Protein AF-A0A1Y5KSG4-F1 (afdb_monomer_lite)

Foldseek 3Di:
DLQPDFQLRHDQPLVVCVVCVVVVNDDVDDNVVSVCCVPVPVVVVDPDRRHPDLQSVLLVVLVHDRNLQVLLVVLCVVLVHDSNQLSNVCSVVPDDPPVSVVSNVSSNVRSVVPPD

Secondary structure (DSSP, 8-state):
-TT-SSTT-PPPHHHHHHHHHHTT---SS-HHHHHHIIIIIIHHH-SS-----HHHHHHHHTT--TTHHHHHHHHHHHHTS-HHHHHHHHHHTT--TT-TTHHHHHHHHHHHHT--

Sequence (116 aa):
LCALGAGAGNSPTEILVAAFGTLGIPTGVDEERILAAAEDVVRPIVSRLPVADRASIVQGRYGVYNSFLLHAERAAERYGVPAYQILKRVGEAGYVGGQEDMIIDVAIELAQTGTA

pLDDT: mean 95.8, std 6.66, range [45.38, 98.56]

Radius of gyration: 17.59 Å; chains: 1; bounding box: 40×28×46 Å

Structure (mmCIF, N/CA/C/O backbone):
data_AF-A0A1Y5KSG4-F1
#
_entry.id   AF-A0A1Y5KSG4-F1
#
loop_
_atom_site.group_PDB
_atom_site.id
_atom_site.type_symbol
_atom_site.label_atom_id
_atom_site.label_alt_id
_atom_site.label_comp_id
_atom_site.label_asym_id
_atom_site.label_entity_id
_atom_site.label_seq_id
_atom_site.pdbx_PDB_ins_code
_atom_site.Cartn_x
_atom_site.Cartn_y
_atom_site.Cartn_z
_atom_site.occupancy
_atom_site.B_iso_or_equiv
_atom_site.auth_seq_id
_atom_site.auth_comp_id
_atom_site.auth_asym_id
_atom_site.auth_atom_id
_atom_site.pdbx_PDB_model_num
ATOM 1 N N . LEU A 1 1 ? 6.960 -3.129 -8.917 1.00 96.06 1 LEU A N 1
ATOM 2 C CA . LEU A 1 1 ? 6.194 -3.855 -9.953 1.00 96.06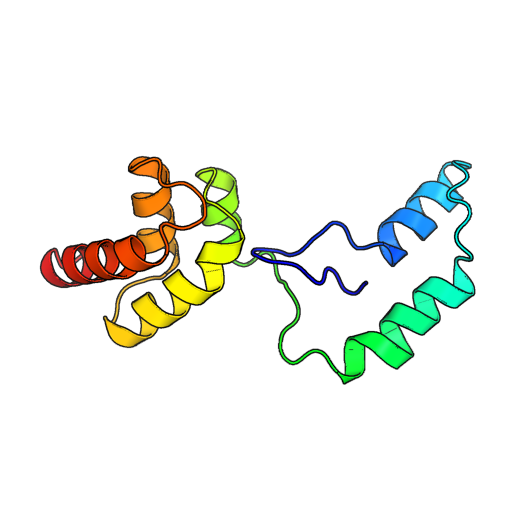 1 LEU A CA 1
ATOM 3 C C . LEU A 1 1 ? 4.818 -4.196 -9.417 1.00 96.06 1 LEU A C 1
ATOM 5 O O . LEU A 1 1 ? 4.723 -4.494 -8.229 1.00 96.06 1 LEU A O 1
ATOM 9 N N . CYS A 1 2 ? 3.777 -4.105 -10.241 1.00 96.94 2 CYS A N 1
ATOM 10 C CA . CYS A 1 2 ? 2.382 -4.414 -9.898 1.00 96.94 2 CYS A CA 1
ATOM 11 C C . CYS A 1 2 ? 1.858 -3.636 -8.681 1.00 96.94 2 CYS A C 1
ATOM 13 O O . CYS A 1 2 ? 1.120 -4.177 -7.861 1.00 96.94 2 CYS A O 1
ATOM 15 N N . ALA A 1 3 ? 2.318 -2.394 -8.511 1.00 96.88 3 ALA A N 1
ATOM 16 C CA . ALA A 1 3 ? 2.067 -1.570 -7.325 1.00 96.88 3 ALA A CA 1
ATOM 17 C C . ALA A 1 3 ? 2.509 -2.180 -5.980 1.00 96.88 3 ALA A C 1
ATOM 19 O O . ALA A 1 3 ? 2.169 -1.620 -4.942 1.00 96.88 3 ALA A O 1
ATOM 20 N N . LEU A 1 4 ? 3.260 -3.293 -5.954 1.00 96.12 4 LEU A N 1
ATOM 21 C CA . LEU A 1 4 ? 3.572 -4.006 -4.712 1.00 96.12 4 LEU A CA 1
ATOM 22 C C . LEU A 1 4 ? 4.131 -3.078 -3.631 1.00 96.12 4 LEU A C 1
ATOM 24 O O . LEU A 1 4 ? 5.140 -2.394 -3.821 1.00 96.12 4 LEU A O 1
ATOM 28 N N . GLY A 1 5 ? 3.444 -3.074 -2.494 1.00 94.44 5 GLY A N 1
ATOM 29 C CA . GLY A 1 5 ? 3.682 -2.166 -1.385 1.00 94.44 5 GLY A CA 1
ATOM 30 C C . GLY A 1 5 ? 2.537 -2.219 -0.381 1.00 94.44 5 GLY A C 1
ATOM 31 O O . GLY A 1 5 ? 1.511 -2.854 -0.621 1.00 94.44 5 GLY A O 1
ATOM 32 N N . ALA A 1 6 ? 2.731 -1.557 0.755 1.00 94.88 6 ALA A N 1
ATOM 33 C CA . ALA A 1 6 ? 1.706 -1.427 1.779 1.00 94.88 6 ALA A CA 1
ATOM 34 C C . ALA A 1 6 ? 0.606 -0.426 1.369 1.00 94.88 6 ALA A C 1
ATOM 36 O O . ALA A 1 6 ? 0.813 0.419 0.495 1.00 94.88 6 ALA A O 1
ATOM 37 N N . GLY A 1 7 ? -0.550 -0.480 2.033 1.00 95.00 7 GLY A N 1
ATOM 38 C CA . GLY A 1 7 ? -1.682 0.400 1.732 1.00 95.00 7 GLY A CA 1
ATOM 39 C C . GLY A 1 7 ? -2.266 0.152 0.335 1.00 95.00 7 GLY A C 1
ATOM 40 O O . GLY A 1 7 ? -2.438 -0.993 -0.080 1.00 95.00 7 GLY A O 1
ATOM 41 N N . ALA A 1 8 ? -2.523 1.233 -0.407 1.00 96.50 8 ALA A N 1
ATOM 42 C CA . ALA A 1 8 ? -2.957 1.178 -1.811 1.00 96.50 8 ALA A CA 1
ATOM 43 C C . ALA A 1 8 ? -1.839 0.769 -2.793 1.00 96.50 8 ALA A C 1
ATOM 45 O O . ALA A 1 8 ? -2.088 0.665 -3.993 1.00 96.50 8 ALA A O 1
ATOM 46 N N . GLY A 1 9 ? -0.621 0.533 -2.294 1.00 96.81 9 GLY A N 1
ATOM 47 C CA . GLY A 1 9 ? 0.544 0.171 -3.090 1.00 96.81 9 GLY A CA 1
ATOM 48 C C . GLY A 1 9 ? 1.506 1.332 -3.322 1.00 96.81 9 GLY A C 1
ATOM 49 O O . GLY A 1 9 ? 1.233 2.489 -3.005 1.00 96.81 9 GLY A O 1
ATOM 50 N N . ASN A 1 10 ? 2.666 0.995 -3.874 1.00 97.06 10 ASN A N 1
ATOM 51 C CA . ASN A 1 10 ? 3.650 1.966 -4.338 1.00 97.06 10 ASN A CA 1
ATOM 52 C C . ASN A 1 10 ? 3.323 2.427 -5.759 1.00 97.06 10 ASN A C 1
ATOM 54 O O . ASN A 1 10 ? 2.622 1.737 -6.500 1.00 97.06 10 ASN A O 1
ATOM 58 N N . SER A 1 11 ? 3.926 3.541 -6.176 1.00 96.94 11 SER A N 1
ATOM 59 C CA . SER A 1 11 ? 3.952 3.937 -7.585 1.00 96.94 11 SER A CA 1
ATOM 60 C C . SER A 1 11 ? 4.488 2.777 -8.439 1.00 96.94 11 SER A C 1
ATOM 62 O O . SER A 1 11 ? 5.642 2.373 -8.250 1.00 96.94 11 SER A O 1
ATOM 64 N N . PRO A 1 12 ? 3.687 2.203 -9.354 1.00 97.19 12 PRO A N 1
ATOM 65 C CA . PRO A 1 12 ? 4.110 1.024 -10.098 1.00 97.19 12 PRO A CA 1
ATOM 66 C C . PRO A 1 12 ? 5.237 1.394 -11.062 1.00 97.19 12 PRO A C 1
ATOM 68 O O . PRO A 1 12 ? 5.078 2.273 -11.907 1.00 97.19 12 PRO A O 1
ATOM 71 N N . THR A 1 13 ? 6.394 0.750 -10.914 1.00 98.00 13 THR A N 1
ATOM 72 C CA . THR A 1 13 ? 7.607 1.064 -11.683 1.00 98.00 13 THR A CA 1
ATOM 73 C C . THR A 1 13 ? 7.372 0.970 -13.186 1.00 98.00 13 THR A C 1
ATOM 75 O O . THR A 1 13 ? 7.780 1.856 -13.922 1.00 98.00 13 THR A O 1
ATOM 78 N N . GLU A 1 14 ? 6.676 -0.068 -13.632 1.00 98.19 14 GLU A N 1
ATOM 79 C CA . GLU A 1 14 ? 6.311 -0.302 -15.024 1.00 98.19 14 GLU A CA 1
ATOM 80 C C . GLU A 1 14 ? 5.435 0.823 -15.600 1.00 98.19 14 GLU A C 1
ATOM 82 O O . GLU A 1 14 ? 5.640 1.242 -16.736 1.00 98.19 14 GLU A O 1
ATOM 87 N N . ILE A 1 15 ? 4.538 1.397 -14.789 1.00 97.94 15 ILE A N 1
ATOM 88 C CA . ILE A 1 15 ? 3.722 2.551 -15.189 1.00 97.94 15 ILE A CA 1
ATOM 89 C C . ILE A 1 15 ? 4.585 3.813 -15.254 1.00 97.94 15 ILE A C 1
ATOM 91 O O . ILE A 1 15 ? 4.469 4.586 -16.203 1.00 97.94 15 ILE A O 1
ATOM 95 N N . LEU A 1 16 ? 5.460 4.028 -14.265 1.00 98.44 16 LEU A N 1
ATOM 96 C CA . LEU A 1 16 ? 6.362 5.182 -14.253 1.00 98.44 16 LEU A CA 1
ATOM 97 C C . LEU A 1 16 ? 7.314 5.173 -15.452 1.00 98.44 16 LEU A C 1
ATOM 99 O O . LEU A 1 16 ? 7.525 6.221 -16.051 1.00 98.44 16 LEU A O 1
ATOM 103 N N . VAL A 1 17 ? 7.859 4.009 -15.818 1.00 98.44 17 VAL A N 1
ATOM 104 C CA . VAL A 1 17 ? 8.752 3.866 -16.976 1.00 98.44 17 VAL A CA 1
ATOM 105 C C . VAL A 1 17 ? 8.026 4.239 -18.268 1.00 98.44 17 VAL A C 1
ATOM 107 O O . VAL A 1 17 ? 8.519 5.109 -18.980 1.00 98.44 17 VAL A O 1
ATOM 110 N N . ALA A 1 18 ? 6.832 3.693 -18.520 1.00 98.31 18 ALA A N 1
ATOM 111 C CA . ALA A 1 18 ? 6.053 4.018 -19.720 1.00 98.31 18 ALA A CA 1
ATOM 112 C C . ALA A 1 18 ? 5.625 5.502 -19.771 1.00 98.31 18 ALA A C 1
ATOM 114 O O . ALA A 1 18 ? 5.710 6.172 -20.807 1.00 98.31 18 ALA A O 1
ATOM 115 N N . ALA A 1 19 ? 5.201 6.058 -18.629 1.00 98.44 19 ALA A N 1
ATOM 116 C CA . ALA A 1 19 ? 4.817 7.464 -18.530 1.00 98.44 19 ALA A CA 1
ATOM 117 C C . ALA A 1 19 ? 6.009 8.401 -18.787 1.00 98.44 19 ALA A C 1
ATOM 119 O O . ALA A 1 19 ? 5.893 9.374 -19.532 1.00 98.44 19 ALA A O 1
ATOM 120 N N . PHE A 1 20 ? 7.172 8.103 -18.206 1.00 98.56 20 PHE A N 1
ATOM 121 C CA . PHE A 1 20 ? 8.395 8.874 -18.421 1.00 98.56 20 PHE A CA 1
ATOM 122 C C . PHE A 1 20 ? 8.944 8.715 -19.839 1.00 98.56 20 PHE A C 1
ATOM 124 O O . PHE A 1 20 ? 9.392 9.711 -20.407 1.00 98.56 20 PHE A O 1
ATOM 131 N N . GLY A 1 21 ? 8.804 7.536 -20.452 1.00 97.81 21 GLY A N 1
ATOM 132 C CA . GLY A 1 21 ? 9.096 7.317 -21.869 1.00 97.81 21 GLY A CA 1
ATOM 133 C C . GLY A 1 21 ? 8.296 8.256 -22.774 1.00 97.81 21 GLY A C 1
ATOM 134 O O . GLY A 1 21 ? 8.874 8.943 -23.615 1.00 97.81 21 GLY A O 1
ATOM 135 N N . THR A 1 22 ? 6.989 8.396 -22.523 1.00 97.94 22 THR A N 1
ATOM 136 C CA . THR A 1 22 ? 6.114 9.335 -23.258 1.00 97.94 22 THR A CA 1
ATOM 137 C C . THR A 1 22 ? 6.570 10.793 -23.125 1.00 97.94 22 THR A C 1
ATOM 139 O O . THR A 1 22 ? 6.436 11.583 -24.058 1.00 97.94 22 THR A O 1
ATOM 142 N N . LEU A 1 23 ? 7.126 11.161 -21.970 1.00 98.25 23 LEU A N 1
ATOM 143 C CA . LEU A 1 23 ? 7.612 12.512 -21.681 1.00 98.25 23 LEU A CA 1
ATOM 144 C C . LEU A 1 23 ? 9.075 12.745 -22.099 1.00 98.25 23 LEU A C 1
ATOM 146 O O . LEU A 1 23 ? 9.589 13.845 -21.906 1.00 98.25 23 LEU A O 1
ATOM 150 N N . GLY A 1 24 ? 9.763 11.735 -22.642 1.00 97.56 24 GLY A N 1
ATOM 151 C CA . GLY A 1 24 ? 11.186 11.817 -22.981 1.00 97.56 24 GLY A CA 1
ATOM 152 C C . GLY A 1 24 ? 12.116 11.913 -21.763 1.00 97.56 24 GLY A C 1
ATOM 153 O O . GLY A 1 24 ? 13.239 12.399 -21.886 1.00 97.56 24 GLY A O 1
ATOM 154 N N . ILE A 1 25 ? 11.662 11.477 -20.584 1.00 98.50 25 ILE A N 1
ATOM 155 C CA . ILE A 1 25 ? 12.446 11.482 -19.344 1.00 98.50 25 ILE A CA 1
ATOM 156 C C . ILE A 1 25 ? 13.200 10.145 -19.236 1.00 98.50 25 ILE A C 1
ATOM 158 O O . ILE A 1 25 ? 12.564 9.098 -19.092 1.00 98.50 25 ILE A O 1
ATOM 162 N N . PRO A 1 26 ? 14.546 10.135 -19.280 1.00 97.00 26 PRO A N 1
ATOM 163 C CA . PRO A 1 26 ? 15.308 8.896 -19.216 1.00 97.00 26 PRO A CA 1
ATOM 164 C C . PRO A 1 26 ? 15.267 8.294 -17.808 1.00 97.00 26 PRO A C 1
ATOM 166 O O . PRO A 1 26 ? 15.582 8.957 -16.821 1.00 97.00 26 PRO A O 1
ATOM 169 N N . THR A 1 27 ? 14.928 7.009 -17.725 1.00 97.81 27 THR A N 1
ATOM 170 C CA . THR A 1 27 ? 14.883 6.249 -16.462 1.00 97.81 27 THR A CA 1
ATOM 171 C C . THR A 1 27 ? 16.056 5.284 -16.301 1.00 97.81 27 THR A C 1
ATOM 173 O O . THR A 1 27 ? 16.336 4.839 -15.191 1.00 97.81 27 THR A O 1
ATOM 176 N N . GLY A 1 28 ? 16.733 4.935 -17.403 1.00 97.81 28 GLY A N 1
ATOM 177 C CA . GLY A 1 28 ? 17.738 3.867 -17.436 1.00 97.81 28 GLY A CA 1
ATOM 178 C C . GLY A 1 28 ? 17.151 2.453 -17.324 1.00 97.81 28 GLY A C 1
ATOM 179 O O . GLY A 1 28 ? 17.909 1.495 -17.194 1.00 97.81 28 GLY A O 1
ATOM 180 N N . VAL A 1 29 ? 15.822 2.317 -17.370 1.00 98.19 29 VAL A N 1
ATOM 181 C CA . VAL A 1 29 ? 15.104 1.040 -17.303 1.00 98.19 29 VAL A CA 1
ATOM 182 C C . VAL A 1 29 ? 14.524 0.720 -18.676 1.00 98.19 29 VAL A C 1
ATOM 184 O O . VAL A 1 29 ? 13.921 1.576 -19.316 1.00 98.19 29 VAL A O 1
ATOM 187 N N . ASP A 1 30 ? 14.710 -0.520 -19.115 1.00 98.25 30 ASP A N 1
ATOM 188 C CA . ASP A 1 30 ? 14.142 -1.042 -20.358 1.00 98.25 30 ASP A CA 1
ATOM 189 C C . ASP A 1 30 ? 12.633 -1.303 -20.190 1.00 98.25 30 ASP A C 1
ATOM 191 O O . ASP A 1 30 ? 12.224 -2.036 -19.283 1.00 98.25 30 ASP A O 1
ATOM 195 N N . GLU A 1 31 ? 11.816 -0.666 -21.034 1.00 98.12 31 GLU A N 1
ATOM 196 C CA . GLU A 1 31 ? 10.352 -0.702 -20.932 1.00 98.12 31 GLU A CA 1
ATOM 197 C C . GLU A 1 31 ? 9.777 -2.099 -21.209 1.00 98.12 31 GLU A C 1
ATOM 199 O O . GLU A 1 31 ? 8.952 -2.592 -20.440 1.00 98.12 31 GLU A O 1
ATOM 204 N N . GLU A 1 32 ? 10.249 -2.786 -22.249 1.00 98.12 32 GLU A N 1
ATOM 205 C CA . GLU A 1 32 ? 9.756 -4.127 -22.582 1.00 98.12 32 GLU A CA 1
ATOM 206 C C . GLU A 1 32 ? 10.086 -5.123 -21.465 1.00 98.12 32 GLU A C 1
ATOM 208 O O . GLU A 1 32 ? 9.240 -5.914 -21.039 1.00 98.12 32 GLU A O 1
ATOM 213 N N . ARG A 1 33 ? 11.304 -5.048 -20.917 1.00 98.56 33 ARG A N 1
ATOM 214 C CA . ARG A 1 33 ? 11.740 -5.934 -19.832 1.00 98.56 33 ARG A CA 1
ATOM 215 C C . ARG A 1 33 ? 11.014 -5.665 -18.523 1.00 98.56 33 ARG A C 1
ATOM 217 O O . ARG A 1 33 ? 10.746 -6.619 -17.794 1.00 98.56 33 ARG A O 1
ATOM 224 N N . ILE A 1 34 ? 10.711 -4.408 -18.186 1.00 98.50 34 ILE A N 1
ATOM 225 C CA . ILE A 1 34 ? 10.008 -4.103 -16.930 1.00 98.50 34 ILE A CA 1
ATOM 226 C C . ILE A 1 34 ? 8.534 -4.515 -16.992 1.00 98.50 34 ILE A C 1
ATOM 228 O O . ILE A 1 34 ? 8.000 -4.985 -15.987 1.00 98.50 34 ILE A O 1
ATOM 232 N N . LEU A 1 35 ? 7.904 -4.408 -18.169 1.00 98.44 35 LEU A N 1
ATOM 233 C CA . LEU A 1 35 ? 6.554 -4.916 -18.411 1.00 98.44 35 LEU A CA 1
ATOM 234 C C . LEU A 1 35 ? 6.513 -6.445 -18.293 1.00 98.44 35 LEU A C 1
ATOM 236 O O . LEU A 1 35 ? 5.677 -6.967 -17.556 1.00 98.44 35 LEU A O 1
ATOM 240 N N . ALA A 1 36 ? 7.463 -7.153 -18.916 1.00 98.56 36 ALA A N 1
ATOM 241 C CA . ALA A 1 36 ? 7.586 -8.608 -18.784 1.00 98.56 36 ALA A CA 1
ATOM 242 C C . ALA A 1 36 ? 7.853 -9.033 -17.330 1.00 98.56 36 ALA A C 1
ATOM 244 O O . ALA A 1 36 ? 7.224 -9.950 -16.808 1.00 98.56 36 ALA A O 1
ATOM 245 N N . ALA A 1 37 ? 8.734 -8.329 -16.614 1.00 98.50 37 ALA A N 1
ATOM 246 C CA . ALA A 1 37 ? 8.984 -8.611 -15.202 1.00 98.50 37 ALA A CA 1
ATOM 247 C C . ALA A 1 37 ? 7.727 -8.418 -14.332 1.00 98.50 37 ALA A C 1
ATOM 249 O O . ALA A 1 37 ? 7.508 -9.181 -13.388 1.00 98.50 37 ALA A O 1
ATOM 250 N N . ALA A 1 38 ? 6.897 -7.412 -14.627 1.00 98.19 38 ALA A N 1
ATOM 251 C CA . ALA A 1 38 ? 5.641 -7.195 -13.918 1.00 98.19 38 ALA A CA 1
ATOM 252 C C . ALA A 1 38 ? 4.630 -8.321 -14.195 1.00 98.19 38 ALA A C 1
ATOM 254 O O . ALA A 1 38 ? 4.136 -8.932 -13.246 1.00 98.19 38 ALA A O 1
ATOM 255 N N . GLU A 1 39 ? 4.352 -8.622 -15.466 1.00 98.12 39 GLU A N 1
ATOM 256 C CA . GLU A 1 39 ? 3.283 -9.554 -15.854 1.00 98.12 39 GLU A CA 1
ATOM 257 C C . GLU A 1 39 ? 3.679 -11.029 -15.693 1.00 98.12 39 GLU A C 1
ATOM 259 O O . GLU A 1 39 ? 2.904 -11.810 -15.142 1.00 98.12 39 GLU A O 1
ATOM 264 N N . ASP A 1 40 ? 4.890 -11.407 -16.107 1.00 98.38 40 ASP A N 1
ATOM 265 C CA . ASP A 1 40 ? 5.284 -12.816 -16.230 1.00 98.38 40 ASP A CA 1
ATOM 266 C C . ASP A 1 40 ? 5.985 -13.361 -14.977 1.00 98.38 40 ASP A C 1
ATOM 268 O O . ASP A 1 40 ? 6.012 -14.572 -14.756 1.00 98.38 40 ASP A O 1
ATOM 272 N N . VAL A 1 41 ? 6.564 -12.486 -14.144 1.00 97.81 41 VAL A N 1
ATOM 273 C CA . VAL A 1 41 ? 7.345 -12.895 -12.960 1.00 97.81 41 VAL A CA 1
ATOM 274 C C . VAL A 1 41 ? 6.668 -12.490 -11.660 1.00 97.81 41 VAL A C 1
ATOM 276 O O . VAL A 1 41 ? 6.457 -13.333 -10.789 1.00 97.81 41 VAL A O 1
ATOM 279 N N . VAL A 1 42 ? 6.337 -11.207 -11.496 1.00 97.62 42 VAL A N 1
ATOM 280 C CA . VAL A 1 42 ? 5.800 -10.708 -10.224 1.00 97.62 42 VAL A CA 1
ATOM 281 C C . VAL A 1 42 ? 4.339 -11.086 -10.054 1.00 97.62 42 VAL A C 1
ATOM 283 O O . VAL A 1 42 ? 3.974 -11.658 -9.030 1.00 97.62 42 VAL A O 1
ATOM 286 N N . ARG A 1 43 ? 3.489 -10.809 -11.043 1.00 96.69 43 ARG A N 1
ATOM 287 C CA . ARG A 1 43 ? 2.049 -11.053 -10.927 1.00 96.69 43 ARG A CA 1
ATOM 288 C C . ARG A 1 43 ? 1.682 -12.498 -10.529 1.00 96.69 43 ARG A C 1
ATOM 290 O O . ARG A 1 43 ? 0.811 -12.630 -9.669 1.00 96.69 43 ARG A O 1
ATOM 297 N N . PRO A 1 44 ? 2.339 -13.566 -11.028 1.00 97.56 44 PRO A N 1
ATOM 298 C CA . PRO A 1 44 ? 2.019 -14.943 -10.639 1.00 97.56 44 PRO A CA 1
ATOM 299 C C . PRO A 1 44 ? 2.325 -15.310 -9.178 1.00 97.56 44 PRO A C 1
ATOM 301 O O . PRO A 1 44 ? 1.713 -16.239 -8.655 1.00 97.56 44 PRO A O 1
ATOM 304 N N . ILE A 1 45 ? 3.256 -14.618 -8.509 1.00 96.12 45 ILE A N 1
ATOM 305 C CA . ILE A 1 45 ? 3.652 -14.926 -7.117 1.00 96.12 45 ILE A CA 1
ATOM 306 C C . ILE A 1 45 ? 2.952 -14.044 -6.076 1.00 96.12 45 ILE A C 1
ATOM 308 O O . ILE A 1 45 ? 3.135 -14.228 -4.871 1.00 96.12 45 ILE A O 1
ATOM 312 N N . VAL A 1 46 ? 2.158 -13.070 -6.520 1.00 94.62 46 VAL A N 1
ATOM 313 C CA . VAL A 1 46 ? 1.465 -12.125 -5.644 1.00 94.62 46 VAL A CA 1
ATOM 314 C C . VAL A 1 46 ? 0.100 -12.672 -5.256 1.00 94.62 46 VAL A C 1
ATOM 316 O O . VAL A 1 46 ? -0.775 -12.859 -6.093 1.00 94.62 46 VAL A O 1
ATOM 319 N N . SER A 1 47 ? -0.110 -12.873 -3.956 1.00 92.88 47 SER A N 1
ATOM 320 C CA . SER A 1 47 ? -1.384 -13.362 -3.413 1.00 92.88 47 SER A CA 1
ATOM 321 C C . SER A 1 47 ? -2.476 -12.292 -3.353 1.00 92.88 47 SER A C 1
ATOM 323 O O . SER A 1 47 ? -3.661 -12.610 -3.419 1.00 92.88 47 SER A O 1
ATOM 325 N N . ARG A 1 48 ? -2.088 -11.020 -3.214 1.00 92.12 48 ARG A N 1
ATOM 326 C CA . ARG A 1 48 ? -2.999 -9.876 -3.153 1.00 92.12 48 ARG A CA 1
ATOM 327 C C . ARG A 1 48 ? -2.359 -8.666 -3.814 1.00 92.12 48 ARG A C 1
ATOM 329 O O . ARG A 1 48 ? -1.320 -8.191 -3.361 1.00 92.12 48 ARG A O 1
ATOM 336 N N . LEU A 1 49 ? -3.010 -8.150 -4.852 1.00 94.31 49 LEU A N 1
ATOM 337 C CA . LEU A 1 49 ? -2.626 -6.883 -5.463 1.00 94.31 49 LEU A CA 1
ATOM 338 C C . LEU A 1 49 ? -3.116 -5.711 -4.598 1.00 94.31 49 LEU A C 1
ATOM 340 O O . LEU A 1 49 ? -4.255 -5.750 -4.118 1.00 94.31 49 LEU A O 1
ATOM 344 N N . PRO A 1 50 ? -2.289 -4.671 -4.396 1.00 95.25 50 PRO A N 1
ATOM 345 C CA . PRO A 1 50 ? -2.740 -3.437 -3.770 1.00 95.25 50 PRO A CA 1
ATOM 346 C C . PRO A 1 50 ? -3.840 -2.765 -4.596 1.00 95.25 50 PRO A C 1
ATOM 348 O O . PRO A 1 50 ? -3.814 -2.782 -5.827 1.00 95.25 50 PRO A O 1
ATOM 351 N N . VAL A 1 51 ? -4.820 -2.181 -3.912 1.00 93.88 51 VAL A N 1
ATOM 352 C CA . VAL A 1 51 ? -5.963 -1.509 -4.534 1.00 93.88 51 VAL A CA 1
ATOM 353 C C . VAL A 1 51 ? -6.330 -0.274 -3.723 1.00 93.88 51 VAL A C 1
ATOM 355 O O . VAL A 1 51 ? -6.276 -0.296 -2.496 1.00 93.88 51 VAL A O 1
ATOM 358 N N . ALA A 1 52 ? -6.735 0.793 -4.411 1.00 95.31 52 ALA A N 1
ATOM 359 C CA . ALA A 1 52 ? -7.276 2.008 -3.806 1.00 95.31 52 ALA A CA 1
ATOM 360 C C . ALA A 1 52 ? -8.744 1.815 -3.367 1.00 95.31 52 ALA A C 1
ATOM 362 O O . ALA A 1 52 ? -9.660 2.466 -3.867 1.00 95.31 52 ALA A O 1
ATOM 363 N N . ASP A 1 53 ? -8.984 0.858 -2.475 1.00 95.88 53 ASP A N 1
ATOM 364 C CA . ASP A 1 53 ? -10.282 0.632 -1.838 1.00 95.88 53 ASP A CA 1
ATOM 365 C C . ASP A 1 53 ? -10.600 1.662 -0.728 1.00 95.88 53 ASP A C 1
ATOM 367 O O . ASP A 1 53 ? -9.801 2.532 -0.378 1.00 95.88 53 ASP A O 1
ATOM 371 N N . ARG A 1 54 ? -11.795 1.573 -0.128 1.00 97.69 54 ARG A N 1
ATOM 372 C CA . ARG A 1 54 ? -12.232 2.521 0.914 1.00 97.69 54 ARG A CA 1
ATOM 373 C C . ARG A 1 54 ? -11.253 2.617 2.092 1.00 97.69 54 ARG A C 1
ATOM 375 O O . ARG A 1 54 ? -11.050 3.713 2.608 1.00 97.69 54 ARG A O 1
ATOM 382 N N . ALA A 1 55 ? -10.694 1.497 2.549 1.00 97.06 55 ALA A N 1
ATOM 383 C CA . ALA A 1 55 ? -9.809 1.482 3.711 1.00 97.06 55 ALA A CA 1
ATOM 384 C C . ALA A 1 55 ? -8.474 2.167 3.399 1.00 97.06 55 ALA A C 1
ATOM 386 O O . ALA A 1 55 ? -8.055 3.051 4.145 1.00 97.06 55 ALA A O 1
ATOM 387 N N . SER A 1 56 ? -7.858 1.836 2.266 1.00 97.12 56 SER A N 1
ATOM 388 C CA . SER A 1 56 ? -6.606 2.448 1.819 1.00 97.12 56 SER A CA 1
ATOM 389 C C . SER A 1 56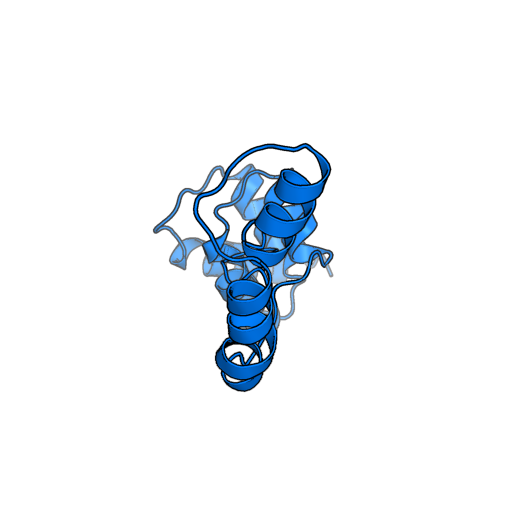 ? -6.748 3.945 1.487 1.00 97.12 56 SER A C 1
ATOM 391 O O . SER A 1 56 ? -5.866 4.740 1.814 1.00 97.12 56 SER A O 1
ATOM 393 N N . ILE A 1 57 ? -7.889 4.381 0.936 1.00 97.88 57 ILE A N 1
ATOM 394 C CA . ILE A 1 57 ? -8.181 5.811 0.722 1.00 97.88 57 ILE A CA 1
ATOM 395 C C . ILE A 1 57 ? -8.287 6.557 2.057 1.00 97.88 57 ILE A C 1
ATOM 397 O O . ILE A 1 57 ? -7.722 7.642 2.207 1.00 97.88 57 ILE A O 1
ATOM 401 N N . VAL A 1 58 ? -8.992 5.991 3.042 1.00 97.75 58 VAL A N 1
ATOM 402 C CA . VAL A 1 58 ? -9.097 6.595 4.380 1.00 97.75 58 VAL A CA 1
ATOM 403 C C . VAL A 1 58 ? -7.728 6.643 5.056 1.00 97.75 58 VAL A C 1
ATOM 405 O O . VAL A 1 58 ? -7.372 7.678 5.613 1.00 97.75 58 VAL A O 1
ATOM 408 N N . GLN A 1 59 ? -6.929 5.582 4.939 1.00 96.75 59 GLN A N 1
ATOM 409 C CA . GLN A 1 59 ? -5.552 5.545 5.431 1.00 96.75 59 GLN A CA 1
ATOM 410 C C . GLN A 1 59 ? -4.737 6.739 4.911 1.00 96.75 59 GLN A C 1
ATOM 412 O O . GLN A 1 59 ? -4.175 7.493 5.706 1.00 96.75 59 GLN A O 1
ATOM 417 N N . GLY A 1 60 ? -4.751 6.967 3.593 1.00 96.75 60 GLY A N 1
ATOM 418 C CA . GLY A 1 60 ? -4.073 8.108 2.977 1.00 96.75 60 GLY A CA 1
ATOM 419 C C . GLY A 1 60 ? -4.651 9.457 3.418 1.00 96.75 60 GLY A C 1
ATOM 420 O O . GLY A 1 60 ? -3.903 10.379 3.738 1.00 96.75 60 GLY A O 1
ATOM 421 N N . ARG A 1 61 ? -5.983 9.576 3.507 1.00 97.50 61 ARG A N 1
ATOM 422 C CA . ARG A 1 61 ? -6.666 10.815 3.924 1.00 97.50 61 ARG A CA 1
ATOM 423 C C . ARG A 1 61 ? -6.314 11.250 5.348 1.00 97.50 61 ARG A C 1
ATOM 425 O O . ARG A 1 61 ? -6.333 12.454 5.618 1.00 97.50 61 ARG A O 1
ATOM 432 N N . TYR A 1 62 ? -6.048 10.296 6.235 1.00 97.44 62 TYR A N 1
ATOM 433 C CA . TYR A 1 62 ? -5.731 10.531 7.645 1.00 97.44 62 TYR A CA 1
ATOM 434 C C . TYR A 1 62 ? -4.231 10.417 7.963 1.00 97.44 62 TYR A C 1
ATOM 436 O O . TYR A 1 62 ? -3.859 10.512 9.127 1.00 97.44 62 TYR A O 1
ATOM 444 N N . GLY A 1 63 ? -3.366 10.251 6.956 1.00 96.19 63 GLY A N 1
ATOM 445 C CA . GLY A 1 63 ? -1.912 10.218 7.155 1.00 96.19 63 GLY A CA 1
ATOM 446 C C . GLY A 1 63 ? -1.424 9.009 7.956 1.00 96.19 63 GLY A C 1
ATOM 447 O O . GLY A 1 63 ? -0.413 9.092 8.647 1.00 96.19 63 GLY A O 1
ATOM 448 N N . V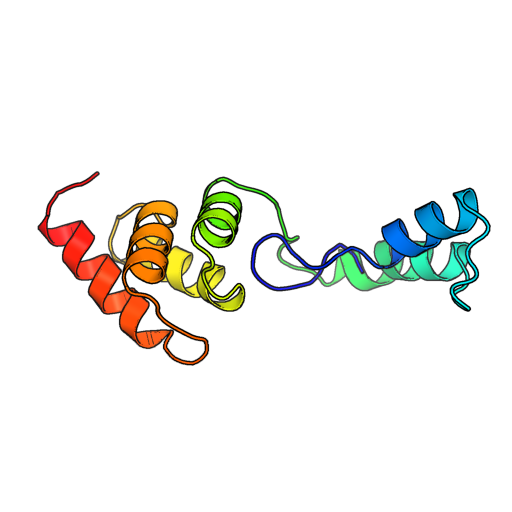AL A 1 64 ? -2.147 7.894 7.887 1.00 97.38 64 VAL A N 1
ATOM 449 C CA . VAL A 1 64 ? -1.825 6.676 8.633 1.00 97.38 64 VAL A CA 1
ATOM 450 C C . VAL A 1 64 ? -0.703 5.913 7.936 1.00 97.38 64 VAL A C 1
ATOM 452 O O . VAL A 1 64 ? -0.696 5.784 6.713 1.00 97.38 64 VAL A O 1
ATOM 455 N N . TYR A 1 65 ? 0.219 5.343 8.713 1.00 96.00 65 TYR A N 1
ATOM 456 C CA . TYR A 1 65 ? 1.324 4.546 8.183 1.00 96.00 65 TYR A CA 1
ATOM 457 C C . TYR A 1 65 ? 0.826 3.366 7.325 1.00 96.00 65 TYR A C 1
ATOM 459 O O . TYR A 1 65 ? 0.014 2.556 7.777 1.00 96.00 65 TYR A O 1
ATOM 467 N N . ASN A 1 66 ? 1.314 3.250 6.081 1.00 93.94 66 ASN A N 1
ATOM 468 C CA . ASN A 1 66 ? 0.746 2.334 5.078 1.00 93.94 66 ASN A CA 1
ATOM 469 C C . ASN A 1 66 ? 0.730 0.858 5.521 1.00 93.94 66 ASN A C 1
ATOM 471 O O . ASN A 1 66 ? -0.220 0.132 5.208 1.00 93.94 66 ASN A O 1
ATOM 475 N N . SER A 1 67 ? 1.733 0.411 6.284 1.00 95.25 67 SER A N 1
ATOM 476 C CA . SER A 1 67 ? 1.823 -0.976 6.773 1.00 95.25 67 SER A CA 1
ATOM 477 C C . SER A 1 67 ? 0.691 -1.364 7.726 1.00 95.25 67 SER A C 1
ATOM 479 O O . SER A 1 67 ? 0.419 -2.550 7.886 1.00 95.25 67 SER A O 1
ATOM 481 N N . PHE A 1 68 ? -0.036 -0.399 8.297 1.00 97.56 68 PHE A N 1
ATOM 482 C CA . PHE A 1 68 ? -1.137 -0.669 9.222 1.00 97.56 68 PHE A CA 1
ATOM 483 C C . PHE A 1 68 ? -2.379 -1.270 8.559 1.00 97.56 68 PHE A C 1
ATOM 485 O O . PHE A 1 68 ? -3.203 -1.847 9.265 1.00 97.56 68 PHE A O 1
ATOM 492 N N . LEU A 1 69 ? -2.528 -1.183 7.231 1.00 97.12 69 LEU A N 1
ATOM 493 C CA . LEU A 1 69 ? -3.754 -1.601 6.537 1.00 97.12 69 LEU A CA 1
ATOM 494 C C . LEU A 1 69 ? -4.123 -3.060 6.841 1.00 97.12 69 LEU A C 1
ATOM 496 O O . LEU A 1 69 ? -5.227 -3.331 7.304 1.00 97.12 69 LEU A O 1
ATOM 500 N N . LEU A 1 70 ? -3.182 -3.993 6.659 1.00 96.06 70 LEU A N 1
ATOM 501 C CA . LEU A 1 70 ? -3.440 -5.418 6.895 1.00 96.06 70 LEU A CA 1
ATOM 502 C C . LEU A 1 70 ? -3.687 -5.730 8.378 1.00 96.06 70 LEU A C 1
ATOM 504 O O . LEU A 1 70 ? -4.448 -6.640 8.699 1.00 96.06 70 LEU A O 1
ATOM 508 N N . HIS A 1 71 ? -3.058 -4.986 9.292 1.00 97.75 71 HIS A N 1
ATOM 509 C CA . HIS A 1 71 ? -3.300 -5.130 10.729 1.00 97.75 71 HIS A CA 1
ATOM 510 C C . HIS A 1 71 ? -4.707 -4.649 11.101 1.00 97.75 71 HIS A C 1
ATOM 512 O O . HIS A 1 71 ? -5.416 -5.343 11.829 1.00 97.75 71 HIS A O 1
ATOM 518 N N . ALA A 1 72 ? -5.140 -3.516 10.544 1.00 98.00 72 ALA A N 1
ATOM 519 C CA . ALA A 1 72 ? -6.480 -2.981 10.738 1.00 98.00 72 ALA A CA 1
ATOM 520 C C . ALA A 1 72 ? -7.559 -3.891 10.137 1.00 98.00 72 ALA A C 1
ATOM 522 O O . ALA A 1 72 ? -8.592 -4.085 10.763 1.00 98.00 72 ALA A O 1
ATOM 523 N N . GLU A 1 73 ? -7.327 -4.497 8.972 1.00 97.62 73 GLU A N 1
ATOM 524 C CA . GLU A 1 73 ? -8.256 -5.468 8.375 1.00 97.62 73 GLU A CA 1
ATOM 525 C C . GLU A 1 73 ? -8.390 -6.745 9.209 1.00 97.62 73 GLU A C 1
ATOM 527 O O . GLU A 1 73 ? -9.502 -7.211 9.446 1.00 97.62 73 GLU A O 1
ATOM 532 N N . ARG A 1 74 ? -7.274 -7.281 9.719 1.00 98.06 74 ARG A N 1
ATOM 533 C CA . ARG A 1 74 ? -7.298 -8.439 10.627 1.00 98.06 74 ARG A CA 1
ATOM 534 C C . ARG A 1 74 ? -8.021 -8.120 11.935 1.00 98.06 74 ARG A C 1
ATOM 536 O O . ARG A 1 74 ? -8.765 -8.952 12.444 1.00 98.06 74 ARG A O 1
ATOM 543 N N . ALA A 1 75 ? -7.807 -6.927 12.490 1.00 98.19 75 ALA A N 1
ATOM 544 C CA . ALA A 1 75 ? -8.514 -6.481 13.687 1.00 98.19 75 ALA A CA 1
ATOM 545 C C .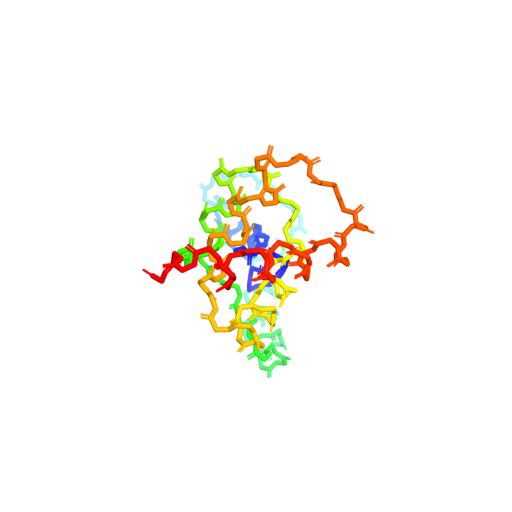 ALA A 1 75 ? -10.012 -6.269 13.404 1.00 98.19 75 ALA A C 1
ATOM 547 O O . ALA A 1 75 ? -10.851 -6.722 14.176 1.00 98.19 75 ALA A O 1
ATOM 548 N N . ALA A 1 76 ? -10.354 -5.660 12.270 1.00 98.00 76 ALA A N 1
ATOM 549 C CA . ALA A 1 76 ? -11.729 -5.484 11.813 1.00 98.00 76 ALA A CA 1
ATOM 550 C C . ALA A 1 76 ? -12.482 -6.815 11.719 1.00 98.00 76 ALA A C 1
ATOM 552 O O . ALA A 1 76 ? -13.573 -6.939 12.271 1.00 98.00 76 ALA A O 1
ATOM 553 N N . GLU A 1 77 ? -11.876 -7.822 11.084 1.00 98.12 77 GLU A N 1
ATOM 554 C CA . GLU A 1 77 ? -12.437 -9.172 10.999 1.00 98.12 77 GLU A CA 1
ATOM 555 C C . GLU A 1 77 ? -12.602 -9.801 12.388 1.00 98.12 77 GLU A C 1
ATOM 557 O O . GLU A 1 77 ? -13.663 -10.331 12.712 1.00 98.12 77 GLU A O 1
ATOM 562 N N . ARG A 1 78 ? -11.579 -9.691 13.244 1.00 98.19 78 ARG A N 1
ATOM 563 C CA . ARG A 1 78 ? -11.583 -10.283 14.587 1.00 98.19 78 ARG A CA 1
ATOM 564 C C . ARG A 1 78 ? -12.632 -9.680 15.523 1.00 98.19 78 ARG A C 1
ATOM 566 O O . ARG A 1 78 ? -13.190 -10.410 16.339 1.00 98.19 78 ARG A O 1
ATOM 573 N N . TYR A 1 79 ? -12.852 -8.369 15.454 1.00 97.56 79 TYR A N 1
ATOM 574 C CA . TYR A 1 79 ? -13.707 -7.631 16.392 1.00 97.56 79 TYR A CA 1
ATOM 575 C C . TYR A 1 79 ? -15.048 -7.194 15.790 1.00 97.56 79 TYR A C 1
ATOM 577 O O . TYR A 1 79 ? -15.862 -6.605 16.495 1.00 97.56 79 TYR A O 1
ATOM 585 N N . GLY A 1 80 ? -15.307 -7.504 14.516 1.00 96.88 80 GLY A N 1
ATOM 586 C CA . GLY A 1 80 ? -16.584 -7.218 13.862 1.00 96.88 80 GLY A CA 1
ATOM 587 C C . GLY A 1 80 ? -16.844 -5.727 13.645 1.00 96.88 80 GLY A C 1
ATOM 588 O O . GLY A 1 80 ? -17.988 -5.290 13.731 1.00 96.88 80 GLY A O 1
ATOM 589 N N . VAL A 1 81 ? -15.797 -4.945 13.371 1.00 97.88 81 VAL A N 1
ATOM 590 C CA . VAL A 1 81 ? -15.882 -3.489 13.153 1.00 97.88 81 VAL A CA 1
ATOM 591 C C . VAL A 1 81 ? -15.303 -3.098 11.791 1.00 97.88 81 VAL A C 1
ATOM 593 O O . VAL A 1 81 ? -14.468 -3.823 11.252 1.00 97.88 81 VAL A O 1
ATOM 596 N N . PRO A 1 82 ? -15.681 -1.957 11.190 1.00 97.81 82 PRO A N 1
ATOM 597 C CA . PRO A 1 82 ? -15.151 -1.582 9.882 1.00 97.81 82 PRO A CA 1
ATOM 598 C C . PRO A 1 82 ? -13.677 -1.131 9.924 1.00 97.81 82 PRO A C 1
ATOM 600 O O . PRO A 1 82 ? -13.331 -0.163 10.600 1.00 97.81 82 PRO A O 1
ATOM 603 N N . ALA A 1 83 ? -12.815 -1.736 9.095 1.00 98.00 83 ALA A N 1
ATOM 604 C CA . ALA A 1 83 ? -11.379 -1.404 9.027 1.00 98.00 83 ALA A CA 1
ATOM 605 C C . ALA A 1 83 ? -11.092 0.087 8.769 1.00 98.00 83 ALA A C 1
ATOM 607 O O . ALA A 1 83 ? -10.170 0.661 9.343 1.00 98.00 83 ALA A O 1
ATOM 608 N N . TYR A 1 84 ? -11.910 0.747 7.943 1.00 98.12 84 TYR A N 1
ATOM 609 C CA . TYR A 1 84 ? -11.744 2.175 7.661 1.00 98.12 84 TYR A CA 1
ATOM 610 C C . TYR A 1 84 ? -11.975 3.057 8.902 1.00 98.12 84 TYR A C 1
ATOM 612 O O . TYR A 1 84 ? -11.368 4.119 9.009 1.00 98.12 84 TYR A O 1
ATOM 620 N N . GLN A 1 85 ? -12.821 2.636 9.850 1.00 98.12 85 GLN A N 1
ATOM 621 C CA . GLN A 1 85 ? -13.029 3.373 11.099 1.00 98.12 85 GLN A CA 1
ATOM 622 C C . GLN A 1 85 ? -11.848 3.197 12.051 1.00 98.12 85 GLN A C 1
ATOM 624 O O . GLN A 1 85 ? -11.424 4.180 12.658 1.00 98.12 85 GLN A O 1
ATOM 629 N N . ILE A 1 86 ? -11.275 1.987 12.114 1.00 98.19 86 ILE A N 1
ATOM 630 C CA . ILE A 1 86 ? -10.022 1.739 12.839 1.00 98.19 86 ILE A CA 1
ATOM 631 C C . ILE A 1 86 ? -8.934 2.674 12.302 1.00 98.19 86 ILE A C 1
ATOM 633 O O . ILE A 1 86 ? -8.349 3.439 13.061 1.00 98.19 86 ILE A O 1
ATOM 637 N N . LEU A 1 87 ? -8.707 2.672 10.985 1.00 98.25 87 LEU A N 1
ATOM 638 C CA . LEU A 1 87 ? -7.678 3.501 10.348 1.00 98.25 87 LEU A CA 1
ATOM 639 C C . LEU A 1 87 ? -7.910 4.994 10.596 1.00 98.25 87 LEU A C 1
ATOM 641 O O . LEU A 1 87 ? -6.973 5.710 10.934 1.00 98.25 87 LEU A O 1
ATOM 645 N N . LYS A 1 88 ? -9.157 5.466 10.500 1.00 98.31 88 LYS A N 1
ATOM 646 C CA . LYS A 1 88 ? -9.505 6.847 10.847 1.00 98.31 88 LYS A CA 1
ATOM 647 C C . LYS A 1 88 ? -9.089 7.197 12.284 1.00 98.31 88 LYS A C 1
ATOM 649 O O . LYS A 1 88 ? -8.397 8.192 12.471 1.00 98.31 88 LYS A O 1
ATOM 654 N N . ARG A 1 89 ? -9.475 6.383 13.275 1.00 97.62 89 ARG A N 1
ATOM 655 C CA . ARG A 1 89 ? -9.149 6.614 14.696 1.00 97.62 89 ARG A CA 1
ATOM 656 C C . ARG A 1 89 ? -7.644 6.572 14.956 1.00 97.62 89 ARG A C 1
ATOM 658 O O . ARG A 1 89 ? -7.130 7.422 15.671 1.00 97.62 89 ARG A O 1
ATOM 665 N N . VAL A 1 90 ? -6.940 5.634 14.327 1.00 97.44 90 VAL A N 1
ATOM 666 C CA . VAL A 1 90 ? -5.474 5.532 14.382 1.00 97.44 90 VAL A CA 1
ATOM 667 C C . VAL A 1 90 ? -4.804 6.805 13.854 1.00 97.44 90 VAL A C 1
ATOM 669 O O . VAL A 1 90 ? -3.859 7.303 14.462 1.00 97.44 90 VAL A O 1
ATOM 672 N N . GLY A 1 91 ? -5.312 7.366 12.753 1.00 97.19 91 GLY A N 1
ATOM 673 C CA . GLY A 1 91 ? -4.810 8.628 12.207 1.00 97.19 91 GLY A CA 1
ATOM 674 C C . GLY A 1 91 ? -5.140 9.835 13.086 1.00 97.19 91 GLY A C 1
ATOM 675 O O . GLY A 1 91 ? -4.277 10.674 13.320 1.00 97.19 91 GLY A O 1
ATOM 676 N N . GLU A 1 92 ? -6.356 9.901 13.634 1.00 97.19 92 GLU A N 1
ATOM 677 C CA . GLU A 1 92 ? -6.761 10.940 14.597 1.00 97.19 92 GLU A CA 1
ATOM 678 C C . GLU A 1 92 ? -5.928 10.895 15.892 1.00 97.19 92 GLU A C 1
ATOM 680 O O . GLU A 1 92 ? -5.659 11.941 16.479 1.00 97.19 92 GLU A O 1
ATOM 685 N N . ALA A 1 93 ? -5.474 9.707 16.304 1.00 95.88 93 ALA A N 1
ATOM 686 C CA . ALA A 1 93 ? -4.593 9.506 17.454 1.00 95.88 93 ALA A CA 1
ATOM 687 C C . ALA A 1 93 ? -3.104 9.788 17.161 1.00 95.88 93 ALA A C 1
ATOM 689 O O . ALA A 1 93 ? -2.301 9.838 18.092 1.00 95.88 93 ALA A O 1
ATOM 690 N N . GLY A 1 94 ? -2.725 9.981 15.892 1.00 95.25 94 GLY A N 1
ATOM 691 C CA . GLY A 1 94 ? -1.358 10.325 15.495 1.00 95.25 94 GLY A CA 1
ATOM 692 C C . GLY A 1 94 ? -0.336 9.197 15.664 1.00 95.25 94 GLY A C 1
ATOM 693 O O . GLY A 1 94 ? 0.832 9.480 15.932 1.00 95.25 94 GLY A O 1
ATOM 694 N N . TYR A 1 95 ? -0.749 7.931 15.537 1.00 95.25 95 TYR A N 1
ATOM 695 C CA . TYR A 1 95 ? 0.179 6.801 15.659 1.00 95.25 95 TYR A CA 1
ATOM 696 C C . TYR A 1 95 ? 1.182 6.744 14.504 1.00 95.25 95 TYR A C 1
ATOM 698 O O . TYR A 1 95 ? 0.867 7.050 13.351 1.00 95.25 95 TYR A O 1
ATOM 706 N N . VAL A 1 96 ? 2.394 6.300 14.823 1.00 93.88 96 VAL A N 1
ATOM 707 C CA . VAL A 1 96 ? 3.520 6.164 13.895 1.00 93.88 96 VAL A CA 1
ATOM 708 C C . VAL A 1 96 ? 3.877 4.695 13.672 1.00 93.88 96 VAL A C 1
ATOM 710 O O . VAL A 1 96 ? 3.441 3.818 14.414 1.00 93.88 96 VAL A O 1
ATOM 713 N N . GLY A 1 97 ? 4.669 4.407 12.635 1.00 90.62 97 GLY A N 1
ATOM 714 C CA . GLY A 1 97 ? 5.097 3.036 12.329 1.00 90.62 97 GLY A CA 1
ATOM 715 C C . GLY A 1 97 ? 5.770 2.346 13.523 1.00 90.62 97 GLY A C 1
ATOM 716 O O . GLY A 1 97 ? 6.531 2.982 14.254 1.00 90.62 97 GLY A O 1
ATOM 717 N N . GLY A 1 98 ? 5.489 1.053 13.713 1.00 90.88 98 GLY A N 1
ATOM 718 C CA . GLY A 1 98 ? 5.928 0.282 14.882 1.00 90.88 98 GLY A CA 1
ATOM 719 C C . GLY A 1 98 ? 4.916 0.221 16.036 1.00 90.88 98 GLY A C 1
ATOM 720 O O . GLY A 1 98 ? 5.215 -0.399 17.052 1.00 90.88 98 GLY A O 1
ATOM 721 N N . GLN A 1 99 ? 3.750 0.865 15.900 1.00 94.81 99 GLN A N 1
ATOM 722 C CA . GLN A 1 99 ? 2.652 0.848 16.883 1.00 94.81 99 GLN A CA 1
ATOM 723 C C . GLN A 1 99 ? 1.460 -0.008 16.416 1.00 94.81 99 GLN A C 1
ATOM 725 O O . GLN A 1 99 ? 0.296 0.354 16.600 1.00 94.81 99 GLN A O 1
ATOM 730 N N . GLU A 1 100 ? 1.732 -1.118 15.726 1.00 94.56 100 GLU A N 1
ATOM 731 C CA . GLU A 1 100 ? 0.701 -2.006 15.17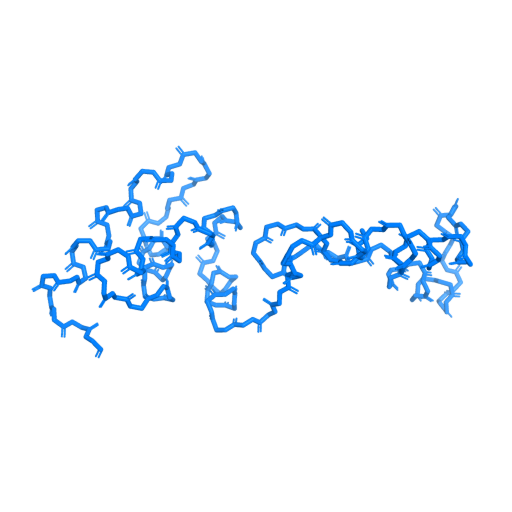7 1.00 94.56 100 GLU A CA 1
ATOM 732 C C . GLU A 1 100 ? -0.169 -2.668 16.261 1.00 94.56 100 GLU A C 1
ATOM 734 O O . GLU A 1 100 ? -1.297 -3.074 15.980 1.00 94.56 100 GLU A O 1
ATOM 739 N N . ASP A 1 101 ? 0.335 -2.788 17.487 1.00 94.38 101 ASP A N 1
ATOM 740 C CA . ASP A 1 101 ? -0.373 -3.324 18.650 1.00 94.38 101 ASP A CA 1
ATOM 741 C C . ASP A 1 101 ? -1.565 -2.448 19.062 1.00 94.38 101 ASP A C 1
ATOM 743 O O . ASP A 1 101 ? -2.656 -2.971 19.302 1.00 94.38 101 ASP A O 1
ATOM 747 N N . MET A 1 102 ? -1.409 -1.124 19.015 1.00 95.62 102 MET A N 1
ATOM 748 C CA . MET A 1 102 ? -2.452 -0.156 19.387 1.00 95.62 102 MET A CA 1
ATOM 749 C C . MET A 1 102 ? -3.713 -0.236 18.505 1.00 95.62 102 MET A C 1
ATOM 751 O O . MET A 1 102 ? -4.796 0.199 18.894 1.00 95.62 102 MET A O 1
ATOM 755 N N . ILE A 1 103 ? -3.602 -0.814 17.304 1.00 97.69 103 ILE A N 1
ATOM 756 C CA . ILE A 1 103 ? -4.728 -1.044 16.383 1.00 97.69 103 ILE A CA 1
ATOM 757 C C . ILE A 1 103 ? -5.774 -1.973 17.019 1.00 97.69 103 ILE A C 1
ATOM 759 O O . ILE A 1 103 ? -6.973 -1.822 16.771 1.00 97.69 103 ILE A O 1
ATOM 763 N N . ILE A 1 104 ? -5.329 -2.927 17.843 1.00 97.69 104 ILE A N 1
ATOM 764 C CA . ILE A 1 104 ? -6.207 -3.868 18.543 1.00 97.69 104 ILE A CA 1
ATOM 765 C C . ILE A 1 104 ? -7.076 -3.125 19.561 1.00 97.69 104 ILE A C 1
ATOM 767 O O . ILE A 1 104 ? -8.286 -3.348 19.595 1.00 97.69 104 ILE A O 1
ATOM 771 N N . ASP A 1 105 ? -6.485 -2.210 20.331 1.00 96.94 105 ASP A N 1
ATOM 772 C CA . ASP A 1 105 ? -7.206 -1.423 21.336 1.00 96.94 105 ASP A CA 1
ATOM 773 C C . ASP A 1 105 ? -8.290 -0.553 20.691 1.00 96.94 105 ASP A C 1
ATOM 775 O O . ASP A 1 105 ? -9.438 -0.547 21.139 1.00 96.94 105 ASP A O 1
ATOM 779 N N . VAL A 1 106 ? -7.966 0.096 19.567 1.00 97.56 106 VAL A N 1
ATOM 780 C CA . VAL A 1 106 ? -8.931 0.879 18.778 1.00 97.56 106 VAL A CA 1
ATOM 781 C C . VAL A 1 106 ? -10.096 0.010 18.292 1.00 97.56 106 VAL A C 1
ATOM 783 O O . VAL A 1 106 ? -11.252 0.432 18.338 1.00 97.56 106 VAL A O 1
ATOM 786 N N . ALA A 1 107 ? -9.819 -1.210 17.825 1.00 98.00 107 ALA A N 1
ATOM 787 C CA . ALA A 1 107 ? -10.863 -2.118 17.357 1.00 98.00 107 ALA A CA 1
ATOM 788 C C . ALA A 1 107 ? -11.800 -2.560 18.495 1.00 98.00 107 ALA A C 1
ATOM 790 O O . ALA A 1 107 ? -13.016 -2.620 18.299 1.00 98.00 107 ALA A O 1
ATOM 791 N N . ILE A 1 108 ? -11.251 -2.817 19.687 1.00 97.62 108 ILE A N 1
ATOM 792 C CA . ILE A 1 108 ? -12.029 -3.146 20.889 1.00 97.62 108 ILE A CA 1
ATOM 793 C C . ILE A 1 108 ? -12.914 -1.961 21.303 1.00 97.62 108 ILE A C 1
ATOM 795 O O . ILE A 1 108 ? -14.098 -2.159 21.577 1.00 97.62 108 ILE A O 1
ATOM 799 N N . GLU A 1 109 ? -12.381 -0.735 21.307 1.00 96.62 109 GLU A N 1
ATOM 800 C CA . GLU A 1 109 ? -13.147 0.478 21.639 1.00 96.62 109 GLU A CA 1
ATOM 801 C C . GLU A 1 109 ? -14.327 0.686 20.670 1.00 96.62 109 GLU A C 1
ATOM 803 O O . GLU A 1 109 ? -15.460 0.952 21.087 1.00 96.62 109 GLU A O 1
ATOM 808 N N . LEU A 1 110 ? -14.095 0.517 19.364 1.00 96.62 110 LEU A N 1
ATOM 809 C CA . LEU A 1 110 ? -15.147 0.625 18.348 1.00 96.62 110 LEU A CA 1
ATOM 810 C C . LEU A 1 110 ? -16.245 -0.430 18.546 1.00 96.62 110 LEU A C 1
ATOM 812 O O . LEU A 1 110 ? -17.432 -0.109 18.454 1.00 96.62 110 LEU A O 1
ATOM 816 N N . ALA A 1 111 ? -15.867 -1.665 18.887 1.00 96.31 111 ALA A N 1
ATOM 817 C CA . ALA A 1 111 ? -16.820 -2.746 19.129 1.00 96.31 111 ALA A CA 1
ATOM 818 C C . ALA A 1 111 ? -17.705 -2.473 20.357 1.00 96.31 111 ALA A C 1
ATOM 820 O O . ALA A 1 111 ? -18.893 -2.791 20.355 1.00 96.31 111 ALA A O 1
ATOM 821 N N . GLN A 1 112 ? -17.149 -1.846 21.398 1.00 94.50 112 GLN A N 1
ATOM 822 C CA . GLN A 1 112 ? -17.887 -1.494 22.615 1.00 94.50 112 GLN A CA 1
ATOM 823 C C . GLN A 1 112 ? -18.846 -0.316 22.416 1.00 94.50 112 GLN A C 1
ATOM 825 O O . GLN A 1 112 ? -19.900 -0.264 23.047 1.00 94.50 112 GLN A O 1
ATOM 830 N N . THR A 1 113 ? -18.494 0.634 21.549 1.00 87.69 113 THR A N 1
ATOM 831 C CA . THR A 1 113 ? -19.269 1.868 21.339 1.00 87.69 113 THR A CA 1
ATOM 832 C C . THR A 1 113 ? -20.404 1.727 20.318 1.00 87.69 113 THR A C 1
ATOM 834 O O . THR A 1 113 ? -21.171 2.670 20.131 1.00 87.69 113 THR A O 1
ATOM 837 N N . GLY A 1 114 ? -20.566 0.556 19.687 1.00 69.38 114 GLY A N 1
ATOM 838 C CA . GLY A 1 114 ? -21.726 0.234 18.845 1.00 69.38 114 GLY 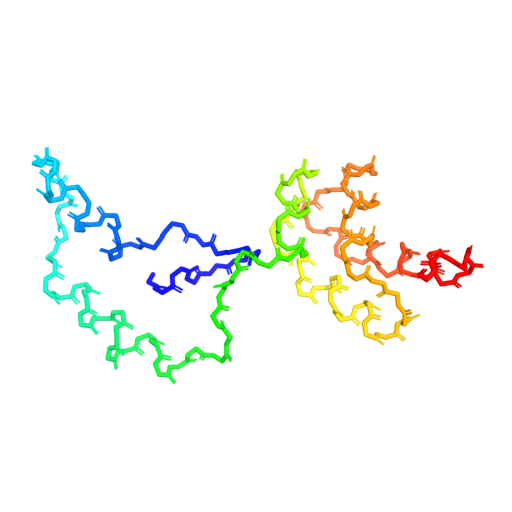A CA 1
ATOM 839 C C . GLY A 1 114 ? -21.800 1.012 17.528 1.00 69.38 114 GLY A C 1
ATOM 840 O O . GLY A 1 114 ? -22.877 1.139 16.949 1.00 69.38 114 GLY A O 1
ATOM 841 N N . THR A 1 115 ? -20.675 1.539 17.044 1.00 58.31 115 THR A N 1
ATOM 842 C CA . THR A 1 115 ? -20.606 2.213 15.740 1.00 58.31 115 THR A CA 1
ATOM 843 C C . THR A 1 115 ? -20.445 1.182 14.618 1.00 58.31 115 THR A C 1
ATOM 845 O O . THR A 1 115 ? -19.372 1.028 14.046 1.00 58.31 115 THR A O 1
ATOM 848 N N . ALA A 1 116 ? -21.524 0.443 14.337 1.00 45.38 116 ALA A N 1
ATOM 849 C CA . ALA A 1 116 ? -21.637 -0.443 13.173 1.00 45.38 116 ALA A CA 1
ATOM 850 C C . ALA A 1 116 ? -21.950 0.347 11.891 1.00 45.38 116 ALA A C 1
ATOM 852 O O . ALA A 1 116 ? -22.878 1.189 11.928 1.00 45.38 116 ALA A O 1
#